Protein AF-A0A1L8E9I0-F1 (afdb_monomer)

Organism: Haematobia irritans (NCBI:txid7368)

InterPro domains:
  IPR028209 LAMTOR1/MEH1 [PF15454] (11-80)
  IPR028209 LAMTOR1/MEH1 [SM01262] (10-89)

Sequence (156 aa):
EDNTTQGYEPSERTHLLSDTVNNSPALRRTNSDNISADCHPSLPSKKDDQNALCRLVQNTAINMIDVGAMDSHNLEHQECDVRIKLYSQRLQQQWSNLQNTSKMPKGILKDVPKPELLLSLRVQADDTLQINSAIEKVHIALKNFKIEHKEAIVVP

pLDDT: mean 73.99, std 19.99, range [33.38, 98.12]

Secondary structure (DSSP, 8-state):
-----------TT--S--------GGG--S---------------HHHHHHHHHHHHHHHHHHS--TTTT-GGGS-HHHHHHHHHHHHHHHHHHHTTS----SS---TTTT-S-HHHHTTPPPPHHHHHHHHHHHHHHHHHHHT-S----S-S---

Mean predicted aligned error: 19.62 Å

Radius of gyration: 31.72 Å; Cα contacts (8 Å, |Δi|>4): 4; chains: 1; bounding box: 63×72×67 Å

Foldseek 3Di:
DDDDDDDDDDDPPNDPDDPDPPPDPVPPDDDDPDPDDDDDPDDDDPVVVVVVVVVVVVVCVVPDDDPPPPDPPPDDPVNVVVVVVVVVVVCVVVVVVDPPPPPDPDPPPPPDPPVVVVVPDDDDPVVVVVVVVVVVVVVVVVVVPDDDDDDDPDDD

Structure (mmCIF, N/CA/C/O backbone):
data_AF-A0A1L8E9I0-F1
#
_entry.id   AF-A0A1L8E9I0-F1
#
loop_
_atom_site.group_PDB
_atom_site.id
_atom_site.type_symbol
_atom_site.label_atom_id
_atom_site.label_alt_id
_atom_site.label_comp_id
_atom_site.label_asym_id
_atom_site.label_entity_id
_atom_site.label_seq_id
_atom_site.pdbx_PDB_ins_code
_atom_site.Cartn_x
_atom_site.Cartn_y
_atom_site.Cartn_z
_atom_site.occupancy
_atom_site.B_iso_or_equiv
_atom_site.auth_seq_id
_atom_site.auth_comp_id
_atom_site.auth_asym_id
_atom_site.auth_atom_id
_atom_site.pdbx_PDB_mod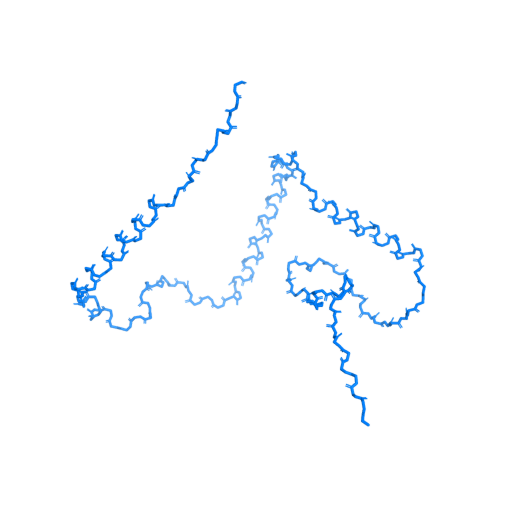el_num
ATOM 1 N N . GLU A 1 1 ? -30.244 46.955 -31.923 1.00 39.28 1 GLU A N 1
ATOM 2 C CA . GLU A 1 1 ? -30.044 45.856 -30.967 1.00 39.28 1 GLU A CA 1
ATOM 3 C C . GLU A 1 1 ? -29.778 44.604 -31.776 1.00 39.28 1 GLU A C 1
ATOM 5 O O . GLU A 1 1 ? -30.646 44.229 -32.546 1.00 39.28 1 GLU A O 1
ATOM 10 N N . ASP A 1 2 ? -28.574 44.047 -31.687 1.00 34.69 2 ASP A N 1
ATOM 11 C CA . ASP A 1 2 ? -28.295 42.661 -32.076 1.00 34.69 2 ASP A CA 1
ATOM 12 C C . ASP A 1 2 ? -27.037 42.236 -31.312 1.00 34.69 2 ASP A C 1
ATOM 14 O O . ASP A 1 2 ? -25.946 42.759 -31.536 1.00 34.69 2 ASP A O 1
ATOM 18 N N . ASN A 1 3 ? -27.230 41.397 -30.294 1.00 37.34 3 ASN A N 1
ATOM 19 C CA . ASN A 1 3 ? -26.245 41.101 -29.257 1.00 37.34 3 ASN A CA 1
ATOM 20 C C . ASN A 1 3 ? -25.751 39.658 -29.442 1.00 37.34 3 ASN A C 1
ATOM 22 O O . ASN A 1 3 ? -26.318 38.708 -28.901 1.00 37.34 3 ASN A O 1
ATOM 26 N N . THR A 1 4 ? -24.714 39.476 -30.259 1.00 42.06 4 THR A N 1
ATOM 27 C CA . THR A 1 4 ? -24.074 38.175 -30.498 1.00 42.06 4 THR A CA 1
ATOM 28 C C . THR A 1 4 ? -23.346 37.699 -29.246 1.00 42.06 4 THR A C 1
ATOM 30 O O . THR A 1 4 ? -22.277 38.198 -28.903 1.00 42.06 4 THR A O 1
ATOM 33 N N . THR A 1 5 ? -23.915 36.697 -28.578 1.00 46.28 5 THR A N 1
ATOM 34 C CA . THR A 1 5 ? -23.247 35.960 -27.501 1.00 46.28 5 THR A CA 1
ATOM 35 C C . THR A 1 5 ? -22.433 34.843 -28.151 1.00 46.28 5 THR A C 1
ATOM 37 O O . THR A 1 5 ? -22.976 33.811 -28.538 1.00 46.28 5 THR A O 1
ATOM 40 N N . GLN A 1 6 ? -21.138 35.080 -28.360 1.00 48.53 6 GLN A N 1
ATOM 41 C CA . GLN A 1 6 ? -20.219 34.077 -28.894 1.00 48.53 6 GLN A CA 1
ATOM 42 C C . GLN A 1 6 ? -19.935 33.049 -27.791 1.00 48.53 6 GLN A C 1
ATOM 44 O O . GLN A 1 6 ? -19.226 33.331 -26.827 1.00 48.53 6 GLN A O 1
ATOM 49 N N . GLY A 1 7 ? -20.559 31.876 -27.910 1.00 43.03 7 GLY A N 1
ATOM 50 C CA . GLY A 1 7 ? -20.294 30.725 -27.056 1.00 43.03 7 GLY A CA 1
ATOM 51 C C . GLY A 1 7 ? -18.835 30.296 -27.189 1.00 43.03 7 GLY A C 1
ATOM 52 O O . GLY A 1 7 ? -18.347 30.046 -28.288 1.00 43.03 7 GLY A O 1
ATOM 53 N N . TYR A 1 8 ? -18.139 30.254 -26.059 1.00 54.69 8 TYR A N 1
ATOM 54 C CA . TYR A 1 8 ? -16.771 29.768 -25.954 1.00 54.69 8 TYR A CA 1
ATOM 55 C C . TYR A 1 8 ? -16.787 28.235 -26.035 1.00 54.69 8 TYR A C 1
ATOM 57 O O . TYR A 1 8 ? -17.068 27.558 -25.049 1.00 54.69 8 TYR A O 1
ATOM 65 N N . GLU A 1 9 ? -16.544 27.693 -27.226 1.00 55.09 9 GLU A N 1
ATOM 66 C CA . GLU A 1 9 ? -16.33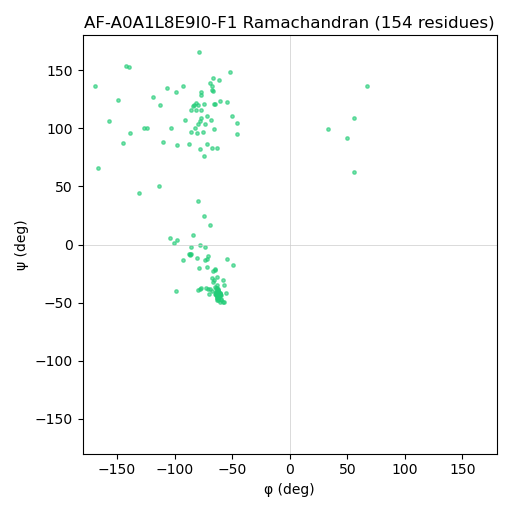2 26.258 -27.447 1.00 55.09 9 GLU A CA 1
ATOM 67 C C . GLU A 1 9 ? -14.865 25.920 -27.108 1.00 55.09 9 GLU A C 1
ATOM 69 O O . GLU A 1 9 ? -13.950 26.536 -27.670 1.00 55.09 9 GLU A O 1
ATOM 74 N N . PRO A 1 10 ? -14.597 25.000 -26.164 1.00 59.75 10 PRO A N 1
ATOM 75 C CA . PRO A 1 10 ? -13.236 24.617 -25.818 1.00 59.75 10 PRO A CA 1
ATOM 76 C C . PRO A 1 10 ? -12.625 23.782 -26.953 1.00 59.75 10 PRO A C 1
ATOM 78 O O . PRO A 1 10 ? -13.010 22.644 -27.193 1.00 59.75 10 PRO A O 1
ATOM 81 N N . SER A 1 11 ? -11.652 24.365 -27.652 1.00 63.16 11 SER A N 1
ATOM 82 C CA . SER A 1 11 ? -10.912 23.713 -28.734 1.00 63.16 11 SER A CA 1
ATOM 83 C C . SER A 1 11 ? -9.832 22.769 -28.189 1.00 63.16 11 SER A C 1
ATOM 85 O O . SER A 1 11 ? -9.404 22.863 -27.042 1.00 63.16 11 SER A O 1
ATOM 87 N N . GLU A 1 12 ? -9.299 21.915 -29.059 1.00 57.78 12 GLU A N 1
ATOM 88 C CA . GLU A 1 12 ? -8.176 20.984 -28.844 1.00 57.78 12 GLU A CA 1
ATOM 89 C C . GLU A 1 12 ? -6.893 21.661 -28.314 1.00 57.78 12 GLU A C 1
ATOM 91 O O . GLU A 1 12 ? -5.947 21.000 -27.891 1.00 57.78 12 GLU A O 1
ATOM 96 N N . ARG A 1 13 ? -6.847 22.998 -28.354 1.00 61.09 13 ARG A N 1
ATOM 97 C CA . ARG A 1 13 ? -5.739 23.837 -27.876 1.00 61.09 13 ARG A CA 1
ATOM 98 C C . ARG A 1 13 ? -5.995 24.449 -26.494 1.00 61.09 13 ARG A C 1
ATOM 100 O O . ARG A 1 13 ? -5.160 25.210 -26.007 1.00 61.09 13 ARG A O 1
ATOM 107 N N . THR A 1 14 ? -7.134 24.159 -25.867 1.00 66.69 14 THR A N 1
ATOM 108 C CA . THR A 1 14 ? -7.467 24.666 -24.535 1.00 66.69 14 THR A CA 1
ATOM 109 C C . THR A 1 14 ? -6.706 23.857 -23.484 1.00 66.69 14 THR A C 1
ATOM 111 O O . THR A 1 14 ? -7.013 22.699 -23.212 1.00 66.69 14 THR A O 1
ATOM 114 N N . HIS A 1 15 ? -5.671 24.466 -22.902 1.00 59.00 15 HIS A N 1
ATOM 115 C CA . HIS A 1 15 ? -4.844 23.850 -21.865 1.00 59.00 15 HIS A CA 1
ATOM 116 C C . HIS A 1 15 ? -5.665 23.594 -20.589 1.00 59.00 15 HIS A C 1
ATOM 118 O O . HIS A 1 15 ? -6.196 24.522 -19.986 1.00 59.00 15 HIS A O 1
ATOM 124 N N . LEU A 1 16 ? -5.751 22.328 -20.169 1.00 64.56 16 LEU A N 1
ATOM 125 C CA . LEU A 1 16 ? -6.573 21.878 -19.032 1.00 64.56 16 LEU A CA 1
ATOM 126 C C . LEU A 1 16 ? -5.893 21.999 -17.662 1.00 64.56 16 LEU A C 1
ATOM 128 O O . LEU A 1 16 ? -6.494 21.665 -16.644 1.00 64.56 16 LEU A O 1
ATOM 132 N N . LEU A 1 17 ? -4.641 22.443 -17.618 1.00 53.78 17 LEU A N 1
ATOM 133 C CA . LEU A 1 17 ? -3.870 22.538 -16.388 1.00 53.78 17 LEU A CA 1
ATOM 134 C C . LEU A 1 17 ? -3.345 23.965 -16.271 1.00 53.78 17 LEU A C 1
ATOM 136 O O . LEU A 1 17 ? -2.364 24.322 -16.916 1.00 53.78 17 LEU A O 1
ATOM 140 N N . SER A 1 18 ? -4.019 24.782 -15.460 1.00 53.78 18 SER A N 1
ATOM 141 C CA . SER A 1 18 ? -3.445 26.024 -14.945 1.00 53.78 18 SER A CA 1
ATOM 142 C C . SER A 1 18 ? -2.129 25.660 -14.268 1.00 53.78 18 SER A C 1
ATOM 144 O O . SER A 1 18 ? -2.146 24.795 -13.387 1.00 53.78 18 SER A O 1
ATOM 146 N N . ASP A 1 19 ? -1.018 26.264 -14.702 1.00 52.00 19 ASP A N 1
ATOM 147 C CA . ASP A 1 19 ? 0.335 25.993 -14.207 1.00 52.00 19 ASP A CA 1
ATOM 148 C C . ASP A 1 19 ? 0.355 25.937 -12.678 1.00 52.00 19 ASP A C 1
ATOM 150 O O . ASP A 1 19 ? 0.430 26.944 -11.970 1.00 52.00 19 ASP A O 1
ATOM 154 N N . THR A 1 20 ? 0.250 24.721 -12.150 1.00 49.62 20 THR A N 1
ATOM 155 C CA . THR A 1 20 ? 0.312 24.497 -10.719 1.00 49.62 20 THR A CA 1
ATOM 156 C C . THR A 1 20 ? 1.786 24.467 -10.405 1.00 49.62 20 THR A C 1
ATOM 158 O O . THR A 1 20 ? 2.467 23.476 -10.666 1.00 49.62 20 THR A O 1
ATOM 161 N N . VAL A 1 21 ? 2.284 25.595 -9.900 1.00 53.41 21 VAL A N 1
ATOM 162 C CA . VAL A 1 21 ? 3.621 25.725 -9.328 1.00 53.41 21 VAL A CA 1
ATOM 163 C C . VAL A 1 21 ? 3.845 24.526 -8.405 1.00 53.41 21 VAL A C 1
ATOM 165 O O . VAL A 1 21 ? 3.243 24.408 -7.337 1.00 53.41 21 VAL A O 1
ATOM 168 N N . ASN A 1 22 ? 4.651 23.580 -8.884 1.00 45.19 22 ASN A N 1
ATOM 169 C CA . ASN A 1 22 ? 4.890 22.299 -8.244 1.00 45.19 22 ASN A CA 1
ATOM 170 C C . ASN A 1 22 ? 5.749 22.528 -6.992 1.00 45.19 22 ASN A C 1
ATOM 172 O O . ASN A 1 22 ? 6.975 22.459 -7.038 1.00 45.19 22 ASN A O 1
ATOM 176 N N . ASN A 1 23 ? 5.106 22.830 -5.865 1.00 46.03 23 ASN A N 1
ATOM 177 C CA . ASN A 1 23 ? 5.749 23.057 -4.567 1.00 46.03 23 ASN A CA 1
ATOM 178 C C . ASN A 1 23 ? 6.113 21.743 -3.851 1.00 46.03 23 ASN A C 1
ATOM 180 O O . ASN A 1 23 ? 6.005 21.643 -2.629 1.00 46.03 23 ASN A O 1
ATOM 184 N N . SER A 1 24 ? 6.547 20.717 -4.587 1.00 37.22 24 SER A N 1
ATOM 185 C CA . SER A 1 24 ? 7.014 19.475 -3.972 1.00 37.22 24 SER A CA 1
ATOM 186 C C . SER A 1 24 ? 8.483 19.613 -3.540 1.00 37.22 24 SER A C 1
ATOM 188 O O . SER A 1 24 ? 9.357 19.837 -4.385 1.00 37.22 24 SER A O 1
ATOM 190 N N . PRO A 1 25 ? 8.812 19.457 -2.242 1.00 47.59 25 PRO A N 1
ATOM 191 C CA . PRO A 1 25 ? 10.173 19.642 -1.737 1.00 47.59 25 PRO A CA 1
ATOM 192 C C . PRO A 1 25 ? 11.136 18.527 -2.183 1.00 47.59 25 PRO A C 1
ATOM 194 O O . PRO A 1 25 ? 12.346 18.669 -2.028 1.00 47.59 25 PRO A O 1
ATOM 197 N N . ALA A 1 26 ? 10.630 17.443 -2.784 1.00 45.72 26 ALA A N 1
ATOM 198 C CA . ALA A 1 26 ? 11.429 16.301 -3.232 1.00 45.72 26 ALA A CA 1
ATOM 199 C C . ALA A 1 26 ? 12.273 16.569 -4.500 1.00 45.72 26 ALA A C 1
ATOM 201 O O . ALA A 1 26 ? 13.169 15.786 -4.811 1.00 45.72 26 ALA A O 1
ATOM 202 N N . LEU A 1 27 ? 12.024 17.671 -5.224 1.00 45.59 27 LEU A N 1
ATOM 203 C CA . LEU A 1 27 ? 12.714 18.005 -6.482 1.00 45.59 27 LEU A CA 1
ATOM 204 C C . LEU A 1 27 ? 13.773 19.113 -6.355 1.00 45.59 27 LEU A C 1
ATOM 206 O O . LEU A 1 27 ? 14.363 19.515 -7.356 1.00 45.59 27 LEU A O 1
ATOM 210 N N . ARG A 1 28 ? 14.075 19.599 -5.144 1.00 45.62 28 ARG A N 1
ATOM 211 C CA . ARG A 1 28 ? 15.157 20.575 -4.926 1.00 45.62 28 ARG A CA 1
ATOM 212 C C . ARG A 1 28 ? 16.529 19.892 -5.024 1.00 45.62 28 ARG A C 1
ATOM 214 O O . ARG A 1 28 ? 17.191 19.654 -4.017 1.00 45.62 28 ARG A O 1
ATOM 221 N N . ARG A 1 29 ? 16.980 19.584 -6.244 1.00 44.03 29 ARG A N 1
ATOM 222 C CA . ARG A 1 29 ? 18.386 19.255 -6.519 1.00 44.03 29 ARG A CA 1
ATOM 223 C C . ARG A 1 29 ? 19.149 20.528 -6.896 1.00 44.03 29 ARG A C 1
ATOM 225 O O . ARG A 1 29 ? 18.967 21.072 -7.973 1.00 44.03 29 ARG A O 1
ATOM 232 N N . THR A 1 30 ? 19.976 20.959 -5.943 1.00 38.72 30 THR A N 1
ATOM 233 C CA . THR A 1 30 ? 21.306 21.580 -6.101 1.00 38.72 30 THR A CA 1
ATOM 234 C C . THR A 1 30 ? 21.448 22.839 -6.971 1.00 38.72 30 THR A C 1
ATOM 236 O O . THR A 1 30 ? 21.448 22.758 -8.191 1.00 38.72 30 THR A O 1
ATOM 239 N N . ASN A 1 31 ? 21.695 23.967 -6.289 1.00 46.53 31 ASN A N 1
ATOM 240 C CA . ASN A 1 31 ? 22.434 25.165 -6.714 1.00 46.53 31 ASN A CA 1
ATOM 241 C C . ASN A 1 31 ? 22.370 25.569 -8.196 1.00 46.53 31 ASN A C 1
ATOM 243 O O . ASN A 1 31 ? 23.205 25.172 -9.004 1.00 46.53 31 ASN A O 1
ATOM 247 N N . SER A 1 32 ? 21.503 26.536 -8.483 1.00 43.47 32 SER A N 1
ATOM 248 C CA . SER A 1 32 ? 21.826 27.591 -9.442 1.00 43.47 32 SER A CA 1
ATOM 249 C C . SER A 1 32 ? 21.183 28.890 -8.963 1.00 43.47 32 SER A C 1
ATOM 251 O O . SER A 1 32 ? 20.048 29.213 -9.320 1.00 43.47 32 SER A O 1
ATOM 253 N N . ASP A 1 33 ? 21.910 29.616 -8.119 1.00 42.47 33 ASP A N 1
ATOM 254 C CA . ASP A 1 33 ? 21.679 31.035 -7.868 1.00 42.47 33 ASP A CA 1
ATOM 255 C C . ASP A 1 33 ? 21.915 31.803 -9.176 1.00 42.47 33 ASP A C 1
ATOM 257 O O . ASP A 1 33 ? 23.017 32.278 -9.425 1.00 42.47 33 ASP A O 1
ATOM 261 N N . ASN A 1 34 ? 20.914 31.852 -10.059 1.00 39.72 34 ASN A N 1
ATOM 262 C CA . ASN A 1 34 ? 20.732 32.939 -11.024 1.00 39.72 34 ASN A CA 1
ATOM 263 C C . ASN A 1 34 ? 19.327 32.878 -11.647 1.00 39.72 34 ASN A C 1
ATOM 265 O O . ASN A 1 34 ? 19.154 32.585 -12.830 1.00 39.72 34 ASN A O 1
ATOM 269 N N . ILE A 1 35 ? 18.302 33.104 -10.826 1.00 49.41 35 ILE A N 1
ATOM 270 C CA . ILE A 1 35 ? 16.971 33.468 -11.319 1.00 49.41 35 ILE A CA 1
ATOM 271 C C . ILE A 1 35 ? 16.864 34.990 -11.202 1.00 49.41 35 ILE A C 1
ATOM 273 O O . ILE A 1 35 ? 16.353 35.508 -10.216 1.00 49.41 35 ILE A O 1
ATOM 277 N N . SER A 1 36 ? 17.355 35.679 -12.225 1.00 38.41 36 SER A N 1
ATOM 278 C CA . SER A 1 36 ? 16.811 36.960 -12.678 1.00 38.41 36 SER A CA 1
ATOM 279 C C . SER A 1 36 ? 16.478 36.728 -14.152 1.00 38.41 36 SER A C 1
ATOM 281 O O . SER A 1 36 ? 17.366 36.462 -14.955 1.00 38.41 36 SER A O 1
ATOM 283 N N . ALA A 1 37 ? 15.214 36.483 -14.499 1.00 46.59 37 ALA A N 1
ATOM 284 C CA . ALA A 1 37 ? 14.251 37.548 -14.765 1.00 46.59 37 ALA A CA 1
ATOM 285 C C . ALA A 1 37 ? 14.852 38.565 -15.745 1.00 46.59 37 ALA A C 1
ATOM 287 O O . ALA A 1 37 ? 15.579 39.457 -15.334 1.00 46.59 37 ALA A O 1
ATOM 288 N N . ASP A 1 38 ? 14.628 38.363 -17.043 1.00 37.00 38 ASP A N 1
ATOM 289 C CA . ASP A 1 38 ? 13.821 39.312 -17.805 1.00 37.00 38 ASP A CA 1
ATOM 290 C C . ASP A 1 38 ? 13.474 38.764 -19.192 1.00 37.00 38 ASP A C 1
ATOM 292 O O . ASP A 1 38 ? 14.252 38.118 -19.892 1.00 37.00 38 ASP A O 1
ATOM 296 N N . CYS A 1 39 ? 12.211 38.982 -19.516 1.00 38.88 39 CYS A N 1
ATOM 297 C CA . CYS A 1 39 ? 11.489 38.541 -20.688 1.00 38.88 39 CYS A CA 1
ATOM 298 C C . CYS A 1 39 ? 12.029 39.204 -21.964 1.00 38.88 39 CYS A C 1
ATOM 300 O O . CYS A 1 39 ? 12.119 40.425 -22.013 1.00 38.88 39 CYS A O 1
ATOM 302 N N . HIS A 1 40 ? 12.283 38.430 -23.023 1.00 33.38 40 HIS A N 1
ATOM 303 C CA . HIS A 1 40 ? 12.162 38.920 -24.400 1.00 33.38 40 HIS A CA 1
ATOM 304 C C . HIS A 1 40 ? 11.752 37.769 -25.340 1.00 33.38 40 HIS A C 1
ATOM 306 O O . HIS A 1 40 ? 12.446 36.752 -25.391 1.00 33.38 40 HIS A O 1
ATOM 312 N N . PRO A 1 41 ? 10.644 37.900 -26.100 1.00 52.62 41 PRO A N 1
ATOM 313 C CA . PRO A 1 41 ? 10.228 36.916 -27.085 1.00 52.62 41 PRO A CA 1
ATOM 314 C C . PRO A 1 41 ? 10.915 37.245 -28.412 1.00 52.62 41 PRO A C 1
ATOM 316 O O . PRO A 1 41 ? 10.378 37.974 -29.244 1.00 52.62 41 PRO A O 1
ATOM 319 N N . SER A 1 42 ? 12.130 36.753 -28.621 1.00 45.25 42 SER A N 1
ATOM 320 C CA . SER A 1 42 ? 12.800 36.909 -29.912 1.00 45.25 42 SER A CA 1
ATOM 321 C C . SER A 1 42 ? 13.516 35.629 -30.323 1.00 45.25 42 SER A C 1
ATOM 323 O O . SER A 1 42 ? 14.670 35.398 -29.986 1.00 45.25 42 SER A O 1
ATOM 325 N N . LEU A 1 43 ? 12.791 34.861 -31.144 1.00 47.12 43 LEU A N 1
ATOM 326 C CA . LEU A 1 43 ? 13.225 33.715 -31.947 1.00 47.12 43 LEU A CA 1
ATOM 327 C C . LEU A 1 43 ? 13.666 32.457 -31.172 1.00 47.12 43 LEU A C 1
ATOM 329 O O . LEU A 1 43 ? 14.470 32.546 -30.244 1.00 47.12 43 LEU A O 1
ATOM 333 N N . PRO A 1 44 ? 13.239 31.253 -31.608 1.00 47.53 44 PRO A N 1
ATOM 334 C CA . PRO A 1 44 ? 13.848 30.020 -31.137 1.00 47.53 44 PRO A CA 1
ATOM 335 C C . PRO A 1 44 ? 15.295 29.996 -31.640 1.00 47.53 44 PRO A C 1
ATOM 337 O O . PRO A 1 44 ? 15.595 29.730 -32.804 1.00 47.53 44 PRO A O 1
ATOM 340 N N . SER A 1 45 ? 16.219 30.371 -30.760 1.00 53.75 45 SER A N 1
ATOM 341 C CA . SER A 1 45 ? 17.640 30.120 -30.955 1.00 53.75 45 SER A CA 1
ATOM 342 C C . SER A 1 45 ? 17.832 28.606 -31.014 1.00 53.75 45 SER A C 1
ATOM 344 O O . SER A 1 45 ? 17.236 27.894 -30.214 1.00 53.75 45 SER A O 1
ATOM 346 N N . LYS A 1 46 ? 18.714 28.093 -31.883 1.00 57.41 46 LYS A N 1
ATOM 347 C CA . LYS A 1 46 ? 19.092 26.658 -31.947 1.00 57.41 46 LYS A CA 1
ATOM 348 C C . LYS A 1 46 ? 19.473 26.052 -30.580 1.00 57.41 46 LYS A C 1
ATOM 350 O O . LYS A 1 46 ? 19.521 24.836 -30.418 1.00 57.41 46 LYS A O 1
ATOM 355 N N . LYS A 1 47 ? 19.773 26.907 -29.598 1.00 60.06 47 LYS A N 1
ATOM 356 C CA . LYS A 1 47 ? 20.008 26.565 -28.194 1.00 60.06 47 LYS A CA 1
ATOM 357 C C . LYS A 1 47 ? 18.760 26.025 -27.475 1.00 60.06 47 LYS A C 1
ATOM 359 O O . LYS A 1 47 ? 18.914 25.215 -26.566 1.00 60.06 47 LYS A O 1
ATOM 364 N N . ASP A 1 48 ? 17.560 26.451 -27.862 1.00 65.12 48 ASP A N 1
ATOM 365 C CA . ASP A 1 48 ? 16.299 26.050 -27.229 1.00 65.12 48 ASP A CA 1
ATOM 366 C C . ASP A 1 48 ? 15.834 24.665 -27.706 1.00 65.12 48 ASP A C 1
ATOM 368 O O . ASP A 1 48 ? 15.477 23.817 -26.891 1.00 65.12 48 ASP A O 1
ATOM 372 N N . ASP A 1 49 ? 16.005 24.357 -28.996 1.00 64.25 49 ASP A N 1
ATOM 373 C CA . ASP A 1 49 ? 15.751 23.011 -29.536 1.00 64.25 49 ASP A CA 1
ATOM 374 C C . ASP A 1 49 ? 16.674 21.961 -28.898 1.00 64.25 49 ASP A C 1
ATOM 376 O O . ASP A 1 49 ? 16.242 20.869 -28.526 1.00 64.25 49 ASP A O 1
ATOM 380 N N . GLN A 1 50 ? 17.951 22.302 -28.692 1.00 69.81 50 GLN A N 1
ATOM 381 C CA . GLN A 1 50 ? 18.897 21.417 -28.010 1.00 69.81 50 GLN A CA 1
ATOM 382 C C . GLN A 1 50 ? 18.535 21.211 -26.526 1.00 69.81 50 GLN A C 1
ATOM 384 O O . GLN A 1 50 ? 18.751 20.125 -25.989 1.00 69.81 50 GLN A O 1
ATOM 389 N N . ASN A 1 51 ? 17.952 22.216 -25.865 1.00 83.50 51 ASN A N 1
ATOM 390 C CA . ASN A 1 51 ? 17.441 22.117 -24.494 1.00 83.50 51 ASN A CA 1
ATOM 391 C C . ASN A 1 51 ? 16.180 21.235 -24.426 1.00 83.50 51 ASN A C 1
ATOM 393 O O . ASN A 1 51 ? 16.082 20.366 -23.559 1.00 83.50 51 ASN A O 1
ATOM 397 N N . ALA A 1 52 ? 15.258 21.384 -25.382 1.00 85.88 52 ALA A N 1
ATOM 398 C CA . ALA A 1 52 ? 14.075 20.537 -25.510 1.00 85.88 52 ALA A CA 1
ATOM 399 C C . ALA A 1 52 ? 14.446 19.062 -25.740 1.00 85.88 52 ALA A C 1
ATOM 401 O O . ALA A 1 52 ? 13.907 18.178 -25.073 1.00 85.88 52 ALA A O 1
ATOM 402 N N . LEU A 1 53 ? 15.427 18.794 -26.608 1.00 89.38 53 LEU A N 1
ATOM 403 C CA . LEU A 1 53 ? 15.951 17.446 -26.840 1.00 89.38 53 LEU A CA 1
ATOM 404 C C . LEU A 1 53 ? 16.633 16.864 -25.594 1.00 89.38 53 LEU A C 1
ATOM 406 O O . LEU A 1 53 ? 16.381 15.711 -25.251 1.00 89.38 53 LEU A O 1
ATOM 410 N N . CYS A 1 54 ? 17.433 17.649 -24.866 1.00 90.38 54 CYS A N 1
ATOM 411 C CA . CYS A 1 54 ? 18.025 17.202 -23.600 1.00 90.38 54 CYS A CA 1
ATOM 412 C C . CYS A 1 54 ? 16.952 16.821 -22.567 1.00 90.38 54 CYS A C 1
ATOM 414 O O . CYS A 1 54 ? 17.061 15.774 -21.928 1.00 90.38 54 CYS A O 1
ATOM 416 N N . ARG A 1 55 ? 15.889 17.625 -22.437 1.00 90.75 55 ARG A N 1
ATOM 417 C CA . ARG A 1 55 ? 14.753 17.323 -21.549 1.00 90.75 55 ARG A CA 1
ATOM 418 C C . ARG A 1 55 ? 13.999 16.074 -21.985 1.00 90.75 55 ARG A C 1
ATOM 420 O O . ARG A 1 55 ? 13.630 15.269 -21.137 1.00 90.75 55 ARG A O 1
ATOM 427 N N . LEU A 1 56 ? 13.787 15.896 -23.288 1.00 92.31 56 LEU A N 1
ATOM 428 C CA . LEU A 1 56 ? 13.139 14.709 -23.838 1.00 92.31 56 LEU A CA 1
ATOM 429 C C . LEU A 1 56 ? 13.937 13.445 -23.508 1.00 92.31 56 LEU A C 1
ATOM 431 O O . LEU A 1 56 ? 13.369 12.484 -22.993 1.00 92.31 56 LEU A O 1
ATOM 435 N N . VAL A 1 57 ? 15.248 13.457 -23.756 1.00 95.69 57 VAL A N 1
ATOM 436 C CA . VAL A 1 57 ? 16.136 12.326 -23.454 1.00 95.69 57 VAL A CA 1
ATOM 437 C C . VAL A 1 57 ? 16.157 12.044 -21.954 1.00 95.69 57 VAL A C 1
ATOM 439 O O . VAL A 1 57 ? 16.005 10.893 -21.556 1.00 95.69 57 VAL A O 1
ATOM 442 N N . GLN A 1 58 ? 16.267 13.076 -21.114 1.00 93.88 58 GLN A N 1
ATOM 443 C CA . GLN A 1 58 ? 16.251 12.921 -19.659 1.00 93.88 58 GLN A CA 1
ATOM 444 C C . GLN A 1 58 ? 14.923 12.338 -19.156 1.00 93.88 58 GLN A C 1
ATOM 446 O O . GLN A 1 58 ? 14.932 11.386 -18.381 1.00 93.88 58 GLN A O 1
ATOM 451 N N . ASN A 1 59 ? 13.786 12.868 -19.611 1.00 93.31 59 ASN A N 1
ATOM 452 C CA . ASN A 1 59 ? 12.466 12.356 -19.240 1.00 93.31 59 ASN A CA 1
ATOM 453 C C . ASN A 1 59 ? 12.273 10.915 -19.716 1.00 93.31 59 ASN A C 1
ATOM 455 O O . ASN A 1 59 ? 11.743 10.091 -18.978 1.00 93.31 59 ASN A O 1
ATOM 459 N N . THR A 1 60 ? 12.738 10.597 -20.924 1.00 95.81 60 THR A N 1
ATOM 460 C CA . THR A 1 60 ? 12.685 9.232 -21.460 1.00 95.81 60 THR A CA 1
ATOM 461 C C . THR A 1 60 ? 13.532 8.291 -20.611 1.00 95.81 60 THR A C 1
ATOM 463 O O . THR A 1 60 ? 13.044 7.241 -20.215 1.00 95.81 60 THR A O 1
ATOM 466 N N . ALA A 1 61 ? 14.758 8.684 -20.259 1.00 93.56 61 ALA A N 1
ATOM 467 C CA . ALA A 1 61 ? 15.648 7.883 -19.424 1.00 93.56 61 ALA A CA 1
ATOM 468 C C . ALA A 1 61 ? 15.085 7.644 -18.013 1.00 93.56 61 ALA A C 1
ATOM 470 O O . ALA A 1 61 ? 15.244 6.555 -17.477 1.00 93.56 61 ALA A O 1
ATOM 471 N N . ILE A 1 62 ? 14.405 8.633 -17.423 1.00 91.88 62 ILE A N 1
ATOM 472 C CA . ILE A 1 62 ? 13.769 8.510 -16.100 1.00 91.88 62 ILE A CA 1
ATOM 473 C C . ILE A 1 62 ? 12.534 7.601 -16.147 1.00 91.88 62 ILE A C 1
ATOM 475 O O . ILE A 1 62 ? 12.296 6.846 -15.208 1.00 91.88 62 ILE A O 1
ATOM 479 N N . ASN A 1 63 ? 11.744 7.683 -17.219 1.00 92.75 63 ASN A N 1
ATOM 480 C CA . ASN A 1 63 ? 10.495 6.928 -17.357 1.00 92.75 63 ASN A CA 1
ATOM 481 C C . ASN A 1 63 ? 10.701 5.513 -17.914 1.00 92.75 63 ASN A C 1
ATOM 483 O O . ASN A 1 63 ? 9.757 4.724 -17.964 1.00 92.75 63 ASN A O 1
ATOM 487 N N . MET A 1 64 ? 11.912 5.192 -18.365 1.00 93.81 64 MET A N 1
ATOM 488 C CA . MET A 1 64 ? 12.248 3.870 -18.863 1.00 93.81 64 MET A CA 1
ATOM 489 C C . MET A 1 64 ? 12.437 2.908 -17.689 1.00 93.81 64 MET A C 1
ATOM 491 O O . MET A 1 64 ? 13.185 3.178 -16.753 1.00 93.81 64 MET A O 1
ATOM 495 N N . ILE A 1 65 ? 11.753 1.768 -17.749 1.00 90.75 65 ILE A N 1
ATOM 496 C CA . ILE A 1 65 ? 11.869 0.721 -16.737 1.00 90.75 65 ILE A CA 1
ATOM 497 C C . ILE A 1 65 ? 13.060 -0.165 -17.103 1.00 90.75 65 ILE A C 1
ATOM 499 O O . ILE A 1 65 ? 13.033 -0.844 -18.130 1.00 90.75 65 ILE A O 1
ATOM 503 N N . ASP A 1 66 ? 14.087 -0.179 -16.254 1.00 89.12 66 ASP A N 1
ATOM 504 C CA . ASP A 1 66 ? 15.173 -1.154 -16.350 1.00 89.12 66 ASP A CA 1
ATOM 505 C C . ASP A 1 66 ? 14.733 -2.488 -15.732 1.00 89.12 66 ASP A C 1
ATOM 507 O O . ASP A 1 66 ? 14.669 -2.650 -14.513 1.00 89.12 66 ASP A O 1
ATOM 511 N N . VAL A 1 67 ? 14.411 -3.453 -16.592 1.00 88.75 67 VAL A N 1
ATOM 512 C CA . VAL A 1 67 ? 13.986 -4.804 -16.193 1.00 88.75 67 VAL A CA 1
ATOM 513 C C . VAL A 1 67 ? 15.163 -5.627 -15.636 1.00 88.75 67 VAL A C 1
ATOM 515 O O . VAL A 1 67 ? 14.946 -6.601 -14.919 1.00 88.75 67 VAL A O 1
ATOM 518 N N . GLY A 1 68 ? 16.411 -5.237 -15.927 1.00 86.75 68 GLY A N 1
ATOM 519 C CA . GLY A 1 68 ? 17.630 -5.922 -15.487 1.00 86.75 68 GLY A CA 1
ATOM 520 C C . GLY A 1 68 ? 18.157 -5.480 -14.118 1.00 86.75 68 GLY A C 1
ATOM 521 O O . GLY A 1 68 ? 19.050 -6.129 -13.577 1.00 86.75 68 GLY A O 1
ATOM 522 N N . ALA A 1 69 ? 17.594 -4.429 -13.518 1.00 80.81 69 ALA A N 1
ATOM 523 C CA . ALA A 1 69 ? 18.056 -3.843 -12.254 1.00 80.81 69 ALA A CA 1
ATOM 524 C C . ALA A 1 69 ? 17.714 -4.665 -10.988 1.00 80.81 69 ALA A C 1
ATOM 526 O O . ALA A 1 69 ? 17.612 -4.111 -9.894 1.00 80.81 69 ALA A O 1
ATOM 527 N N . MET A 1 70 ? 17.520 -5.983 -11.102 1.00 75.06 70 MET A N 1
ATOM 528 C CA . MET A 1 70 ? 17.188 -6.852 -9.962 1.00 75.06 70 MET A CA 1
ATOM 529 C C . MET A 1 70 ? 18.366 -7.083 -9.004 1.00 75.06 70 MET A C 1
ATOM 531 O O . MET A 1 70 ? 18.162 -7.601 -7.905 1.00 75.06 70 MET A O 1
ATOM 535 N N . ASP A 1 71 ? 19.587 -6.722 -9.406 1.00 74.75 71 ASP A N 1
ATOM 536 C CA . ASP A 1 71 ? 20.770 -6.908 -8.578 1.00 74.75 71 ASP A CA 1
ATOM 537 C C . ASP A 1 71 ? 20.956 -5.753 -7.573 1.00 74.75 71 ASP A C 1
ATOM 539 O O . ASP A 1 71 ? 21.127 -4.585 -7.927 1.00 74.75 71 ASP A O 1
ATOM 543 N N . SER A 1 72 ? 20.930 -6.095 -6.284 1.00 61.69 72 SER A N 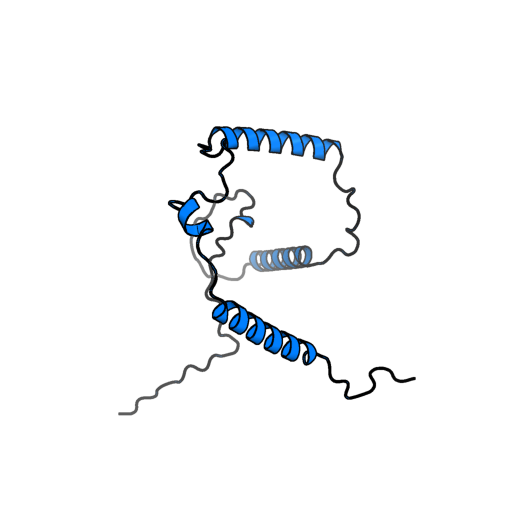1
ATOM 544 C CA . SER A 1 72 ? 21.132 -5.170 -5.163 1.00 61.69 72 SER A CA 1
ATOM 545 C C . SER A 1 72 ? 22.603 -4.800 -4.907 1.00 61.69 72 SER A C 1
ATOM 547 O O . SER A 1 72 ? 22.890 -4.025 -3.994 1.00 61.69 72 SER A O 1
ATOM 549 N N . HIS A 1 73 ? 23.546 -5.331 -5.693 1.00 60.06 73 HIS A N 1
ATOM 550 C CA . HIS A 1 73 ? 24.987 -5.223 -5.434 1.00 60.06 73 HIS A CA 1
ATOM 551 C C . HIS A 1 73 ? 25.671 -3.935 -5.921 1.00 60.06 73 HIS A C 1
ATOM 553 O O . HIS A 1 73 ? 26.885 -3.806 -5.795 1.00 60.06 73 HIS A O 1
ATOM 559 N N . ASN A 1 74 ? 24.926 -2.935 -6.395 1.00 66.81 74 ASN A N 1
ATOM 560 C CA . ASN A 1 74 ? 25.520 -1.678 -6.875 1.00 66.81 74 ASN A CA 1
ATOM 561 C C . ASN A 1 74 ? 26.037 -0.745 -5.761 1.00 66.81 74 ASN A C 1
ATOM 563 O O . ASN A 1 74 ? 26.553 0.330 -6.066 1.00 66.81 74 ASN A O 1
ATOM 567 N N . LEU A 1 75 ? 25.882 -1.114 -4.484 1.00 77.81 75 LEU A N 1
ATOM 568 C CA . LEU A 1 75 ? 26.422 -0.360 -3.354 1.00 77.81 75 LEU A CA 1
ATOM 569 C C . LEU A 1 75 ? 27.528 -1.154 -2.659 1.00 77.81 75 LEU A C 1
ATOM 571 O O . LEU A 1 75 ? 27.284 -2.227 -2.107 1.00 77.81 75 LEU A O 1
ATOM 575 N N . GLU A 1 76 ? 28.732 -0.591 -2.625 1.00 87.81 76 GLU A N 1
ATOM 576 C CA . GLU A 1 76 ? 29.845 -1.179 -1.885 1.00 87.81 76 GLU A CA 1
ATOM 577 C C . GLU A 1 76 ? 29.573 -1.152 -0.373 1.00 87.81 76 GLU A C 1
ATOM 579 O O . GLU A 1 76 ? 29.024 -0.189 0.172 1.00 87.81 76 GLU A O 1
ATOM 584 N N . HIS A 1 77 ? 30.007 -2.196 0.340 1.00 85.56 77 HIS A N 1
ATOM 585 C CA . HIS A 1 77 ? 29.815 -2.303 1.792 1.00 85.56 77 HIS A CA 1
ATOM 586 C C . HIS A 1 77 ? 30.387 -1.090 2.546 1.00 85.56 77 HIS A C 1
ATOM 588 O O . HIS A 1 77 ? 29.733 -0.529 3.424 1.00 85.56 77 HIS A O 1
ATOM 594 N N . GLN A 1 78 ? 31.567 -0.623 2.130 1.00 90.31 78 GLN A N 1
ATOM 595 C CA . GLN A 1 78 ? 32.214 0.552 2.708 1.00 90.31 78 GLN A CA 1
ATOM 596 C C . GLN A 1 78 ? 31.379 1.827 2.525 1.00 90.31 78 GLN A C 1
ATOM 598 O O . GLN A 1 78 ? 31.302 2.651 3.438 1.00 90.31 78 GLN A O 1
ATOM 603 N N . GLU A 1 79 ? 30.728 1.999 1.372 1.00 91.25 79 GLU A N 1
ATOM 604 C CA . GLU A 1 79 ? 29.861 3.151 1.139 1.00 91.25 79 GLU A CA 1
ATOM 605 C C . GLU A 1 79 ? 28.614 3.094 2.033 1.00 91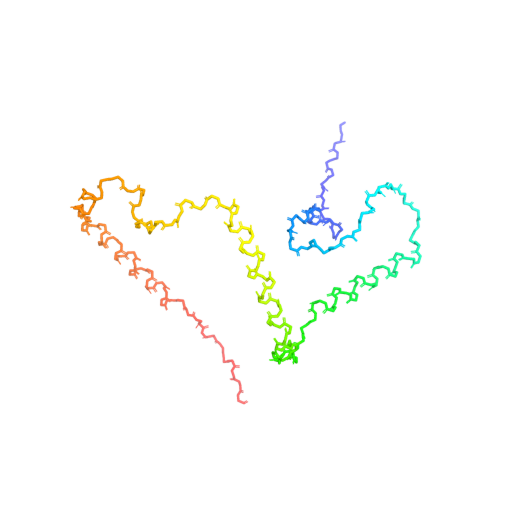.25 79 GLU A C 1
ATOM 607 O O . GLU A 1 79 ? 28.210 4.113 2.602 1.00 91.25 79 GLU A O 1
ATOM 612 N N . CYS A 1 80 ? 28.040 1.902 2.216 1.00 91.12 80 CYS A N 1
ATOM 613 C CA . 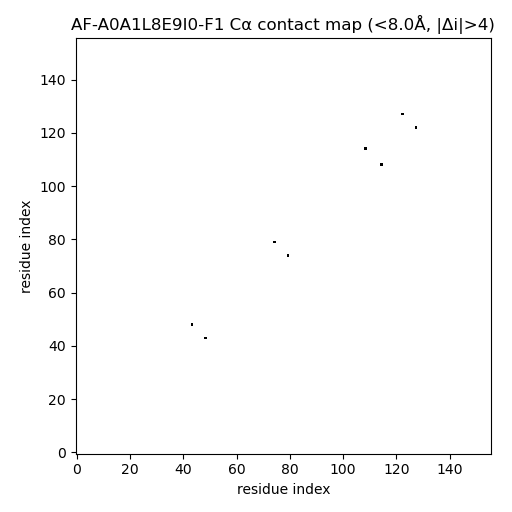CYS A 1 80 ? 26.928 1.690 3.138 1.00 91.12 80 CYS A CA 1
ATOM 614 C C . CYS A 1 80 ? 27.299 2.114 4.568 1.00 91.12 80 CYS A C 1
ATOM 616 O O . CYS A 1 80 ? 26.603 2.935 5.169 1.00 91.12 80 CYS A O 1
ATOM 618 N N . ASP A 1 81 ? 28.442 1.653 5.078 1.00 94.12 81 ASP A N 1
ATOM 619 C CA . ASP A 1 81 ? 28.918 1.986 6.425 1.00 94.12 81 ASP A CA 1
ATOM 620 C C . ASP A 1 81 ? 29.148 3.489 6.621 1.00 94.12 81 ASP A C 1
ATOM 622 O O . ASP A 1 81 ? 28.791 4.062 7.658 1.00 94.12 81 ASP A O 1
ATOM 626 N N . VAL A 1 82 ? 29.728 4.156 5.620 1.00 95.56 82 VAL A N 1
ATOM 627 C CA . VAL A 1 82 ? 29.929 5.611 5.645 1.00 95.56 82 VAL A CA 1
ATOM 628 C C . VAL A 1 82 ? 28.583 6.340 5.678 1.00 95.56 82 VAL A C 1
ATOM 630 O O . VAL A 1 82 ? 28.406 7.256 6.489 1.00 95.56 82 VAL A O 1
ATOM 633 N N . ARG A 1 83 ? 27.608 5.919 4.859 1.00 94.81 83 ARG A N 1
ATOM 634 C CA . ARG A 1 83 ? 26.257 6.506 4.844 1.00 94.81 83 ARG A CA 1
ATOM 635 C C . ARG A 1 83 ? 25.529 6.290 6.172 1.00 94.81 83 ARG A C 1
ATOM 637 O O . ARG A 1 83 ? 24.929 7.237 6.680 1.00 94.81 83 ARG A O 1
ATOM 644 N N . ILE A 1 84 ? 25.639 5.105 6.780 1.00 95.00 84 ILE A N 1
ATOM 645 C CA . ILE A 1 84 ? 25.056 4.807 8.100 1.00 95.00 84 ILE A CA 1
ATOM 646 C C . ILE A 1 84 ? 25.598 5.778 9.151 1.00 95.00 84 ILE A C 1
ATOM 648 O O . ILE A 1 84 ? 24.818 6.410 9.871 1.00 95.00 84 ILE A O 1
ATOM 652 N N . LYS A 1 85 ? 26.923 5.954 9.217 1.00 96.62 85 LYS A N 1
ATOM 653 C CA . LYS A 1 85 ? 27.561 6.876 10.172 1.00 96.62 85 LYS A CA 1
ATOM 654 C C . LYS A 1 85 ? 27.115 8.319 9.947 1.00 96.62 85 LYS A C 1
ATOM 656 O O . LYS A 1 85 ? 26.740 8.997 10.904 1.00 96.62 85 LYS A O 1
ATOM 661 N N . LEU A 1 86 ? 27.094 8.767 8.691 1.00 96.31 86 LEU A N 1
ATOM 662 C CA . LEU A 1 86 ? 26.667 10.116 8.320 1.00 96.31 86 LEU A CA 1
ATOM 663 C C . LEU A 1 86 ? 25.217 10.395 8.737 1.00 96.31 86 LEU A C 1
ATOM 665 O O . LEU A 1 86 ? 24.929 11.439 9.325 1.00 96.31 86 LEU A O 1
ATOM 669 N N . TYR A 1 87 ? 24.296 9.476 8.445 1.00 95.75 87 TYR A N 1
ATOM 670 C CA . TYR A 1 87 ? 22.884 9.649 8.788 1.00 95.75 87 TYR A CA 1
ATOM 671 C C . TYR A 1 87 ? 22.648 9.577 10.292 1.00 95.75 87 TYR A C 1
ATOM 673 O O . TYR A 1 87 ? 21.894 10.391 10.819 1.00 95.75 87 TYR A O 1
ATOM 681 N N . SER A 1 88 ? 23.355 8.690 10.994 1.00 94.38 88 SER A N 1
ATOM 682 C CA . SER A 1 88 ? 23.290 8.587 12.456 1.00 94.38 88 SER A CA 1
ATOM 683 C C . SER A 1 88 ? 23.745 9.885 13.126 1.00 94.38 88 SER A C 1
ATOM 685 O O . SER A 1 88 ? 23.064 10.404 14.009 1.00 94.38 88 SER A O 1
ATOM 687 N N . GLN A 1 89 ? 24.851 10.465 12.651 1.00 94.56 89 GLN A N 1
ATOM 688 C CA . GLN A 1 89 ? 25.368 11.734 13.156 1.00 94.56 89 GLN A CA 1
ATOM 689 C C . GLN A 1 89 ? 24.389 12.890 12.907 1.00 94.56 89 GLN A C 1
ATOM 691 O O . GLN A 1 89 ? 24.091 13.653 13.827 1.00 94.56 89 GLN A O 1
ATOM 696 N N . ARG A 1 90 ? 23.859 13.014 11.681 1.00 93.44 90 ARG A N 1
ATOM 697 C CA . ARG A 1 90 ? 22.868 14.052 11.340 1.00 93.44 90 ARG A CA 1
ATOM 698 C C . ARG A 1 90 ? 21.601 13.911 12.179 1.00 93.44 90 ARG A C 1
ATOM 700 O O . ARG A 1 90 ? 21.094 14.907 12.689 1.00 93.44 90 ARG A O 1
ATOM 707 N N . LEU A 1 91 ? 21.122 12.682 12.365 1.00 90.25 91 LEU A N 1
ATOM 708 C CA . LEU A 1 91 ? 19.945 12.403 13.178 1.00 90.25 91 LEU A CA 1
ATOM 709 C C . LEU A 1 91 ? 20.169 12.805 14.638 1.00 90.25 91 LEU A C 1
ATOM 711 O O . LEU A 1 91 ? 19.317 13.472 15.215 1.00 90.25 91 LEU A O 1
ATOM 715 N N . GLN A 1 92 ? 21.324 12.472 15.220 1.00 88.50 92 GLN A N 1
ATOM 716 C CA . GLN A 1 92 ? 21.655 12.848 16.596 1.00 88.50 92 GLN A CA 1
ATOM 717 C C . GLN A 1 92 ? 21.723 14.373 16.781 1.00 88.50 92 GLN A C 1
ATOM 719 O O . GLN A 1 92 ? 21.191 14.886 17.766 1.00 88.50 92 GLN A O 1
ATOM 724 N N . GLN A 1 93 ? 22.316 15.096 15.822 1.00 87.12 93 GLN A N 1
ATOM 725 C CA . GLN A 1 93 ? 22.376 16.564 15.831 1.00 87.12 93 GLN A CA 1
ATOM 726 C C . GLN A 1 93 ? 20.986 17.210 15.767 1.00 87.12 93 GLN A C 1
ATOM 728 O O . GLN A 1 93 ? 20.746 18.231 16.405 1.00 87.12 93 GLN A O 1
ATOM 733 N N . GLN A 1 94 ? 20.057 16.641 14.996 1.00 83.62 94 GLN A N 1
ATOM 734 C CA . GLN A 1 94 ? 18.688 17.160 14.933 1.00 83.62 94 GLN A CA 1
ATOM 735 C C . GLN A 1 94 ? 17.868 16.765 16.165 1.00 83.62 94 GLN A C 1
ATOM 737 O O . GLN A 1 94 ? 17.098 17.576 16.680 1.00 83.62 94 GLN A O 1
ATOM 742 N N . T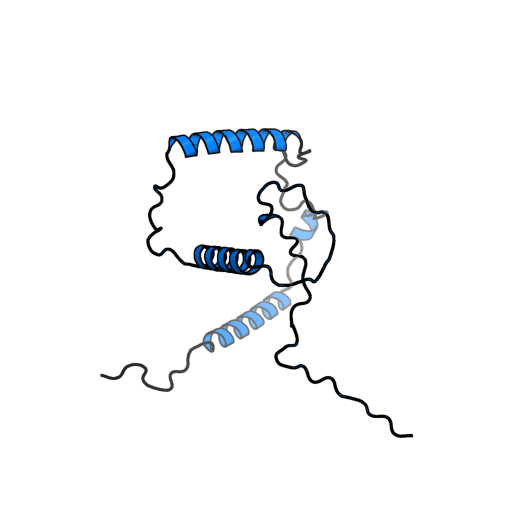RP A 1 95 ? 18.066 15.551 16.683 1.00 78.00 95 TRP A N 1
ATOM 743 C CA . TRP A 1 95 ? 17.347 15.037 17.847 1.00 78.00 95 TRP A CA 1
ATOM 744 C C . TRP A 1 95 ? 17.628 15.838 19.121 1.00 78.00 95 TRP A C 1
ATOM 746 O O . TRP A 1 95 ? 16.720 16.033 19.925 1.00 78.00 95 TRP A O 1
ATOM 756 N N . SER A 1 96 ? 18.851 16.351 19.301 1.00 70.38 96 SER A N 1
ATOM 757 C CA . SER A 1 96 ? 19.191 17.208 20.447 1.00 70.38 96 SER A CA 1
ATOM 758 C C . SER A 1 96 ? 18.473 18.561 20.438 1.00 70.38 96 SER A C 1
ATOM 760 O O . SER A 1 96 ? 18.319 19.164 21.496 1.00 70.38 96 SER A O 1
ATOM 762 N N . ASN A 1 97 ? 18.019 19.027 19.269 1.00 72.25 97 ASN A N 1
ATOM 763 C CA . ASN A 1 97 ? 17.324 20.308 19.113 1.00 72.25 97 ASN A CA 1
ATOM 764 C C . ASN A 1 97 ? 15.795 20.180 19.216 1.00 72.25 97 ASN A C 1
ATOM 766 O O . ASN A 1 97 ? 15.105 21.186 19.373 1.00 72.25 97 ASN A O 1
ATOM 770 N N . LEU A 1 98 ? 15.246 18.962 19.152 1.00 71.56 98 LEU A N 1
ATOM 771 C CA . LEU A 1 98 ? 13.825 18.735 19.399 1.00 71.56 98 LEU A CA 1
ATOM 772 C C . LEU A 1 98 ? 13.560 18.711 20.908 1.00 71.56 98 LEU A C 1
ATOM 774 O O . LEU A 1 98 ? 14.043 17.830 21.623 1.00 71.56 98 LEU A O 1
ATOM 778 N N . GLN A 1 99 ? 12.708 19.620 21.392 1.00 65.94 99 GLN A N 1
ATOM 779 C CA . GLN A 1 99 ? 12.090 19.482 22.712 1.00 65.94 99 GLN A CA 1
ATOM 780 C C . GLN A 1 99 ? 11.123 18.297 22.701 1.00 65.94 99 GLN A C 1
ATOM 782 O O . GLN A 1 99 ? 9.920 18.421 22.480 1.00 65.94 99 GLN A O 1
ATOM 787 N N . ASN A 1 100 ? 11.674 17.105 22.894 1.00 58.09 100 ASN A N 1
ATOM 788 C CA . ASN A 1 100 ? 10.910 15.880 22.837 1.00 58.09 100 ASN A CA 1
ATOM 789 C C . ASN A 1 100 ? 10.171 15.682 24.170 1.00 58.09 100 ASN A C 1
ATOM 791 O O . ASN A 1 100 ? 10.716 15.133 25.128 1.00 58.09 100 ASN A O 1
ATOM 795 N N . THR A 1 101 ? 8.905 16.103 24.237 1.00 57.72 101 THR A N 1
ATOM 796 C CA . THR A 1 101 ? 7.993 15.897 25.388 1.00 57.72 101 THR A CA 1
ATOM 797 C C . THR A 1 101 ? 7.569 14.429 25.571 1.00 57.72 101 THR A C 1
ATOM 799 O O . THR A 1 101 ? 6.572 14.120 26.225 1.00 57.72 101 THR A O 1
ATOM 802 N N . SER A 1 102 ? 8.289 13.486 24.961 1.00 59.38 102 SER A N 1
ATOM 803 C CA . SER A 1 102 ? 7.850 12.105 24.784 1.00 59.38 102 SER A CA 1
ATOM 804 C C . SER A 1 102 ? 8.902 11.079 25.205 1.00 59.38 102 SER A C 1
ATOM 806 O O . SER A 1 102 ? 9.117 10.092 24.513 1.00 59.38 102 SER A O 1
ATOM 808 N N . LYS A 1 103 ? 9.558 11.290 26.353 1.00 61.47 103 LYS A N 1
ATOM 809 C CA . LYS A 1 103 ? 10.348 10.233 27.022 1.00 61.47 103 LYS A CA 1
ATOM 810 C C . LYS A 1 103 ? 9.517 9.345 27.952 1.00 61.47 103 LYS A C 1
ATOM 812 O O . LYS A 1 103 ? 10.021 8.344 28.442 1.00 61.47 103 LYS A O 1
ATOM 817 N N . MET A 1 104 ? 8.259 9.702 28.202 1.00 61.75 104 MET A N 1
ATOM 818 C CA . MET A 1 104 ? 7.363 8.895 29.024 1.00 61.75 104 MET A CA 1
ATOM 819 C C . MET A 1 104 ? 6.458 8.065 28.112 1.00 61.75 104 MET A C 1
ATOM 821 O O . MET A 1 104 ? 5.869 8.661 27.201 1.00 61.75 104 MET A O 1
ATOM 825 N N . PRO A 1 105 ? 6.313 6.742 28.341 1.00 63.50 105 PRO A N 1
ATOM 826 C CA . PRO A 1 105 ? 5.295 5.940 27.680 1.00 63.50 105 PRO A CA 1
ATOM 827 C C . PRO A 1 105 ? 3.963 6.656 27.851 1.00 63.50 105 PRO A C 1
ATOM 829 O O . PRO A 1 105 ? 3.457 6.852 28.958 1.00 63.50 105 PRO A O 1
ATOM 832 N N . LYS A 1 106 ? 3.448 7.179 26.745 1.00 64.12 106 LYS A N 1
ATOM 833 C CA . LYS A 1 106 ? 2.183 7.885 26.747 1.00 64.12 106 LYS A CA 1
ATOM 834 C C . LYS A 1 106 ? 1.121 6.785 26.816 1.00 64.12 106 LYS A C 1
ATOM 836 O O . LYS A 1 106 ? 0.987 6.033 25.861 1.00 64.12 106 LYS A O 1
ATOM 841 N N . GLY A 1 107 ? 0.442 6.638 27.957 1.00 66.81 107 GLY A N 1
ATOM 842 C CA . GLY A 1 107 ? -0.690 5.712 28.070 1.00 66.81 107 GLY A CA 1
ATOM 843 C C . GLY A 1 107 ? -1.707 5.969 26.952 1.00 66.81 107 GLY A C 1
ATOM 844 O O . GLY A 1 107 ? -1.832 7.100 26.491 1.00 66.81 107 GLY A O 1
ATOM 845 N N . ILE A 1 108 ? -2.404 4.929 26.496 1.00 72.75 108 ILE A N 1
ATOM 846 C CA . ILE A 1 108 ? -3.229 4.971 25.271 1.00 72.75 108 ILE A CA 1
ATOM 847 C C . ILE A 1 108 ? -4.419 5.948 25.395 1.00 72.75 108 ILE A C 1
ATOM 849 O O . ILE A 1 108 ? -4.911 6.449 24.392 1.00 72.75 108 ILE A O 1
ATOM 853 N N . LEU A 1 109 ? -4.849 6.278 26.618 1.00 68.75 109 LEU A N 1
ATOM 854 C CA . LEU A 1 109 ? -6.060 7.060 26.898 1.00 68.75 109 LEU A CA 1
ATOM 855 C C . LEU A 1 109 ? -5.754 8.437 27.515 1.00 68.75 109 LEU A C 1
ATOM 857 O O . LEU A 1 109 ? -6.296 8.787 28.559 1.00 68.75 109 LEU A O 1
ATOM 861 N N . LYS A 1 110 ? -4.855 9.223 26.910 1.00 70.06 110 LYS A N 1
ATOM 862 C CA . LYS A 1 110 ? -4.522 10.574 27.415 1.00 70.06 110 LYS A CA 1
ATOM 863 C C . LYS A 1 110 ? -5.651 11.585 27.295 1.00 70.06 110 LYS A C 1
ATOM 865 O O . LYS A 1 110 ? -5.730 12.494 28.116 1.00 70.06 110 LYS A O 1
ATOM 870 N N . ASP A 1 111 ? -6.507 11.394 26.302 1.00 72.94 111 ASP A N 1
ATOM 871 C CA . ASP A 1 111 ? -7.555 12.350 25.947 1.00 72.94 111 ASP A CA 1
ATOM 872 C C . ASP A 1 111 ? -8.913 11.973 26.556 1.00 72.94 111 ASP A C 1
ATOM 874 O O . ASP A 1 111 ? -9.918 12.627 26.292 1.00 72.94 111 ASP A O 1
ATOM 878 N N . VAL A 1 112 ? -8.955 10.913 27.371 1.00 74.94 112 VAL A N 1
ATOM 879 C CA . VAL A 1 112 ? -10.190 10.384 27.954 1.00 74.94 112 VAL A CA 1
ATOM 880 C C . VAL A 1 112 ? -10.284 10.803 29.424 1.00 74.94 112 VAL A C 1
ATOM 882 O O . VAL A 1 112 ? -9.642 10.188 30.279 1.00 74.94 112 VAL A O 1
ATOM 885 N N . PRO A 1 113 ? -11.066 11.844 29.761 1.00 74.00 113 PRO A N 1
ATOM 886 C CA . PRO A 1 113 ? -11.293 12.209 31.152 1.00 74.00 113 PRO A CA 1
ATOM 887 C C . PRO A 1 113 ? -12.105 11.114 31.862 1.00 74.00 113 PRO A C 1
ATOM 889 O O . PRO A 1 113 ? -13.141 10.688 31.358 1.00 74.00 113 PRO A O 1
ATOM 892 N N . LYS A 1 114 ? -11.658 10.702 33.059 1.00 75.81 114 LYS A N 1
ATOM 893 C CA . LYS A 1 114 ? -12.343 9.729 33.943 1.00 75.81 114 LYS A CA 1
ATOM 894 C C . LYS A 1 114 ? -12.647 8.373 33.267 1.00 75.81 114 LYS A C 1
ATOM 896 O O . LYS A 1 114 ? -13.817 8.001 33.122 1.00 75.81 114 LYS A O 1
ATOM 901 N N . PRO A 1 115 ? -11.617 7.621 32.832 1.00 77.44 115 PRO A N 1
ATOM 902 C CA . PRO A 1 115 ? -11.785 6.360 32.102 1.00 77.44 115 PRO A CA 1
ATOM 903 C C . PRO A 1 115 ? -12.598 5.304 32.868 1.00 77.44 115 PRO A C 1
ATOM 905 O O . PRO A 1 115 ? -13.318 4.523 32.253 1.00 77.44 115 PRO A O 1
ATOM 908 N N . GLU A 1 116 ? -12.545 5.302 34.199 1.00 79.88 116 GLU A N 1
ATOM 909 C CA . GLU A 1 116 ? -13.284 4.387 35.073 1.00 79.88 116 GLU A CA 1
ATOM 910 C C . GLU A 1 116 ? -14.808 4.424 34.860 1.00 79.88 116 GLU A C 1
ATOM 912 O O . GLU A 1 116 ? -15.478 3.390 34.928 1.00 79.88 116 GLU A O 1
ATOM 917 N N . LEU A 1 117 ? -15.358 5.599 34.544 1.00 80.94 117 LEU A N 1
ATOM 918 C CA . LEU A 1 117 ? -16.789 5.772 34.310 1.00 80.94 117 LEU A CA 1
ATOM 919 C C . LEU A 1 117 ? -17.197 5.264 32.921 1.00 80.94 117 LEU A C 1
ATOM 921 O O . LEU A 1 117 ? -18.246 4.641 32.773 1.00 80.94 117 LEU A O 1
ATOM 925 N N . LEU A 1 118 ? -16.350 5.483 31.914 1.00 80.75 118 LEU A N 1
ATOM 926 C CA . LEU A 1 118 ? -16.608 5.067 30.533 1.00 80.75 118 LEU A CA 1
ATOM 927 C C . LEU A 1 118 ? -16.483 3.554 30.347 1.00 80.75 118 LEU A C 1
ATOM 929 O O . LEU A 1 118 ? -17.289 2.959 29.640 1.00 80.75 118 LEU A O 1
ATOM 933 N N . LEU A 1 119 ? -15.523 2.919 31.025 1.00 80.25 119 LEU A N 1
ATOM 934 C CA . LEU A 1 119 ? -15.354 1.461 30.998 1.00 80.25 119 LEU A CA 1
ATOM 935 C C . LEU A 1 119 ? -16.535 0.709 31.629 1.00 80.25 119 LEU A C 1
ATOM 937 O O . LEU A 1 119 ? -16.734 -0.469 31.346 1.00 80.25 119 LEU A O 1
ATOM 941 N N . SER A 1 120 ? -17.317 1.388 32.470 1.00 81.25 120 SER A N 1
ATOM 942 C CA . SER A 1 120 ? -18.500 0.825 33.127 1.00 81.25 120 SER A CA 1
ATOM 943 C C . SER A 1 120 ? -19.773 0.939 32.275 1.00 81.25 120 SER A C 1
ATOM 945 O O . SER A 1 120 ? -20.811 0.388 32.646 1.00 81.25 120 SER A O 1
ATOM 947 N N . LEU A 1 121 ? -19.725 1.656 31.145 1.00 85.38 121 LEU A N 1
ATOM 948 C CA . LEU A 1 121 ? -20.879 1.846 30.274 1.00 85.38 121 LEU A CA 1
ATOM 949 C C . LEU A 1 121 ? -21.128 0.589 29.431 1.00 85.38 121 LEU A C 1
ATOM 951 O O . LEU A 1 121 ? -20.223 0.053 28.792 1.00 85.38 121 LEU A O 1
ATOM 955 N N . ARG A 1 122 ? -22.377 0.117 29.408 1.00 84.31 122 ARG A N 1
ATOM 956 C CA . ARG A 1 122 ? -22.777 -1.058 28.627 1.00 84.31 122 ARG A CA 1
ATOM 957 C C . ARG A 1 122 ? -23.285 -0.638 27.250 1.00 84.31 122 ARG A C 1
ATOM 959 O O . ARG A 1 122 ? -24.083 0.287 27.148 1.00 84.31 122 ARG A O 1
ATOM 966 N N . VAL A 1 123 ? -22.869 -1.360 26.212 1.00 87.62 123 VAL A N 1
ATOM 967 C CA . VAL A 1 123 ? -23.426 -1.218 24.857 1.00 87.62 123 VAL A CA 1
ATOM 968 C C . VAL A 1 123 ? -24.878 -1.707 24.843 1.00 87.62 123 VAL A C 1
ATOM 970 O O . VAL A 1 123 ? -25.187 -2.746 25.437 1.00 87.62 123 VAL A O 1
ATOM 973 N N . GLN A 1 124 ? -25.770 -0.967 24.179 1.00 93.12 124 GLN A N 1
ATOM 974 C CA . GLN A 1 124 ? -27.172 -1.355 24.040 1.00 93.12 124 GLN A CA 1
ATOM 975 C C . GLN A 1 124 ? -27.304 -2.587 23.130 1.00 93.12 124 GLN A C 1
ATOM 977 O O . GLN A 1 124 ? -26.629 -2.720 22.106 1.00 93.12 124 GLN A O 1
ATOM 982 N N . ALA A 1 125 ? -28.181 -3.519 23.511 1.00 92.88 125 ALA A N 1
ATOM 983 C CA . ALA A 1 125 ? -28.380 -4.757 22.759 1.00 92.88 125 ALA A CA 1
ATOM 984 C C . ALA A 1 125 ? -28.944 -4.495 21.350 1.00 92.88 125 ALA A C 1
ATOM 986 O O . ALA A 1 125 ? -28.516 -5.145 20.396 1.00 92.88 125 ALA A O 1
ATOM 987 N N . ASP A 1 126 ? -29.838 -3.511 21.213 1.00 96.00 126 ASP A N 1
ATOM 988 C CA . ASP A 1 126 ? -30.441 -3.133 19.930 1.00 96.00 126 ASP A CA 1
ATOM 989 C C . ASP A 1 126 ? -29.398 -2.637 18.925 1.00 96.00 126 ASP A C 1
ATOM 991 O O . ASP A 1 126 ? -29.430 -3.051 17.767 1.00 96.00 126 ASP A O 1
ATOM 995 N N . ASP A 1 127 ? -28.420 -1.840 19.371 1.00 95.69 127 ASP A N 1
ATOM 996 C CA . ASP A 1 127 ? -27.317 -1.371 18.522 1.00 95.69 127 ASP A CA 1
ATOM 997 C C . ASP A 1 127 ? -26.506 -2.554 17.987 1.00 95.69 127 ASP A C 1
ATOM 999 O O . ASP A 1 127 ? -26.168 -2.621 16.805 1.00 95.69 127 ASP A O 1
ATOM 1003 N N . THR A 1 128 ? -26.243 -3.545 18.845 1.00 95.00 128 THR A N 1
ATOM 1004 C CA . THR A 1 128 ? -25.512 -4.759 18.457 1.00 95.00 128 THR A CA 1
ATOM 1005 C C . THR A 1 128 ? -26.297 -5.565 17.418 1.00 95.00 128 THR A C 1
ATOM 1007 O O . THR A 1 128 ? -25.726 -6.037 16.434 1.00 95.00 128 THR A O 1
ATOM 1010 N N . LEU A 1 129 ? -27.615 -5.700 17.597 1.00 96.94 129 LEU A N 1
ATOM 1011 C CA . LEU A 1 129 ? -28.491 -6.374 16.636 1.00 96.94 129 LEU A CA 1
ATOM 1012 C C . LEU A 1 129 ? -28.560 -5.624 15.300 1.00 96.94 129 LEU A C 1
ATOM 1014 O O . LEU A 1 129 ? -28.483 -6.249 14.240 1.00 96.94 129 LEU A O 1
ATOM 1018 N N . GLN A 1 130 ? -28.659 -4.295 15.338 1.00 97.25 130 GLN A N 1
ATOM 1019 C CA . GLN A 1 130 ? -28.683 -3.458 14.142 1.00 97.25 130 GLN A CA 1
ATOM 1020 C C . GLN A 1 130 ? -27.373 -3.578 13.354 1.00 97.25 130 GLN A C 1
ATOM 1022 O O . GLN A 1 130 ? -27.410 -3.780 12.137 1.00 97.25 130 GLN A O 1
ATOM 1027 N N . ILE A 1 131 ? -26.228 -3.518 14.041 1.00 97.56 131 ILE A N 1
ATOM 1028 C CA . ILE A 1 131 ? -24.902 -3.700 13.436 1.00 97.56 131 ILE A CA 1
ATOM 1029 C C . ILE A 1 131 ? -24.796 -5.087 12.797 1.00 97.56 131 ILE A C 1
ATOM 1031 O O . ILE A 1 131 ? -24.395 -5.196 11.639 1.00 97.56 131 ILE A O 1
ATOM 1035 N N . ASN A 1 132 ? -25.218 -6.142 13.497 1.00 97.38 132 ASN A N 1
ATOM 1036 C CA . ASN A 1 132 ? -25.183 -7.503 12.959 1.00 97.38 132 ASN A CA 1
ATOM 1037 C C . ASN A 1 132 ? -26.056 -7.653 11.705 1.00 97.38 132 ASN A C 1
ATOM 1039 O O . ASN A 1 132 ? -25.613 -8.238 10.717 1.00 97.38 132 ASN A O 1
ATOM 1043 N N . SER A 1 133 ? -27.259 -7.069 11.697 1.00 97.50 133 SER A N 1
ATOM 1044 C CA . SER A 1 133 ? -28.126 -7.075 10.511 1.00 97.50 133 SER A CA 1
ATOM 1045 C C . SER A 1 133 ? -27.499 -6.326 9.331 1.00 97.50 133 SER A C 1
ATOM 1047 O O . SER A 1 133 ? -27.599 -6.764 8.182 1.00 97.50 133 SER A O 1
ATOM 1049 N N . ALA A 1 134 ? -26.829 -5.199 9.590 1.00 97.69 134 ALA A N 1
ATOM 1050 C CA . ALA A 1 134 ? -26.117 -4.460 8.553 1.00 97.69 134 ALA A CA 1
ATOM 1051 C C . ALA A 1 134 ? -24.962 -5.289 7.966 1.00 97.69 134 ALA A C 1
ATOM 1053 O O . ALA A 1 134 ? -24.827 -5.368 6.744 1.00 97.69 134 ALA A O 1
ATOM 1054 N N . ILE A 1 135 ? -24.181 -5.965 8.814 1.00 98.12 135 ILE A N 1
ATOM 1055 C CA . ILE A 1 135 ? -23.083 -6.848 8.393 1.00 98.12 135 ILE A CA 1
ATOM 1056 C C . ILE A 1 135 ? -23.604 -8.012 7.544 1.00 98.12 135 ILE A C 1
ATOM 1058 O O . ILE A 1 135 ? -23.009 -8.333 6.517 1.00 98.12 135 ILE A O 1
ATOM 1062 N N . GLU A 1 136 ? -24.733 -8.617 7.915 1.00 97.62 136 GLU A N 1
ATOM 1063 C CA . GLU A 1 136 ? -25.334 -9.704 7.139 1.00 97.62 136 GLU A CA 1
ATOM 1064 C C . GLU A 1 136 ? -25.716 -9.254 5.721 1.00 97.62 136 GLU A C 1
ATOM 1066 O O . GLU A 1 136 ? -25.404 -9.934 4.741 1.00 97.62 136 GLU A O 1
ATOM 1071 N N . LYS A 1 137 ? -26.308 -8.061 5.585 1.00 97.31 137 LYS A N 1
ATOM 1072 C CA . LYS A 1 137 ? -26.628 -7.474 4.273 1.00 97.31 137 LYS A CA 1
ATOM 1073 C C . LYS A 1 137 ? -25.374 -7.237 3.431 1.00 97.31 137 LYS A C 1
ATOM 1075 O O . LYS A 1 137 ? -25.378 -7.542 2.238 1.00 97.31 137 LYS A O 1
ATOM 1080 N N . VAL A 1 138 ? -24.297 -6.740 4.044 1.00 97.56 138 VAL A N 1
ATOM 1081 C CA . VAL A 1 138 ? -23.001 -6.548 3.370 1.00 97.56 138 VAL A CA 1
ATOM 1082 C C . VAL A 1 138 ? -22.421 -7.886 2.916 1.00 97.56 138 VAL A C 1
ATOM 1084 O O . VAL A 1 138 ? -21.970 -8.001 1.778 1.00 97.56 138 VAL A O 1
ATOM 1087 N N . HIS A 1 139 ? -22.482 -8.917 3.758 1.00 97.25 139 HIS A N 1
ATOM 1088 C CA . HIS A 1 139 ? -22.008 -10.259 3.415 1.00 97.25 139 HIS A CA 1
ATOM 1089 C C . HIS A 1 139 ? -22.762 -10.849 2.220 1.00 97.25 139 HIS A C 1
ATOM 1091 O O . HIS A 1 139 ? -22.152 -11.414 1.312 1.00 97.25 139 HIS A O 1
ATOM 1097 N N . ILE A 1 140 ? -24.087 -10.683 2.181 1.00 96.69 140 ILE A N 1
ATOM 1098 C CA . ILE A 1 140 ? -24.914 -11.103 1.041 1.00 96.69 140 ILE A CA 1
ATOM 1099 C C . ILE A 1 140 ? -24.512 -10.341 -0.228 1.00 96.69 140 ILE A C 1
ATOM 1101 O O . ILE A 1 140 ? -24.326 -10.958 -1.277 1.00 96.69 140 ILE A O 1
ATOM 1105 N N . ALA A 1 141 ? -24.326 -9.022 -0.142 1.00 97.19 141 ALA A N 1
ATOM 1106 C CA . ALA A 1 141 ? -23.898 -8.211 -1.279 1.00 97.19 141 ALA A CA 1
ATOM 1107 C C . ALA A 1 141 ? -22.510 -8.627 -1.801 1.00 97.19 141 ALA A C 1
ATOM 1109 O O . ALA A 1 141 ? -22.321 -8.735 -3.012 1.00 97.19 141 ALA A O 1
ATOM 1110 N N . LEU A 1 142 ? -21.567 -8.943 -0.908 1.00 96.81 142 LEU A N 1
ATOM 1111 C CA . LEU A 1 142 ? -20.223 -9.387 -1.280 1.00 96.81 142 LEU A CA 1
ATOM 1112 C C . LEU A 1 142 ? -20.239 -10.738 -2.005 1.00 96.81 142 LEU A C 1
ATOM 1114 O O . LEU A 1 142 ? -19.497 -10.925 -2.963 1.00 96.81 142 LEU A O 1
ATOM 1118 N N . LYS A 1 143 ? -21.124 -11.666 -1.621 1.00 94.69 143 LYS A N 1
ATOM 1119 C CA . LYS A 1 143 ? -21.298 -12.938 -2.352 1.00 94.69 143 LYS A CA 1
ATOM 1120 C C . LYS A 1 143 ? -21.793 -12.745 -3.786 1.00 94.69 143 LYS A C 1
ATOM 1122 O O . LYS A 1 143 ? -21.517 -13.582 -4.644 1.00 94.69 143 LYS A O 1
ATOM 1127 N N . ASN A 1 144 ? -22.522 -11.662 -4.042 1.00 93.50 144 ASN A N 1
ATOM 1128 C CA . ASN A 1 144 ? -22.979 -11.308 -5.383 1.00 93.50 144 ASN A CA 1
ATOM 1129 C C . ASN A 1 144 ? -21.887 -10.616 -6.213 1.00 93.50 144 ASN A C 1
ATOM 1131 O O . ASN A 1 144 ? -22.041 -10.496 -7.426 1.00 93.50 144 ASN A O 1
ATOM 1135 N N . PHE A 1 145 ? -20.772 -10.206 -5.599 1.00 93.94 145 PHE A N 1
ATOM 1136 C CA . PHE A 1 145 ? -19.619 -9.650 -6.299 1.00 93.94 145 PHE A CA 1
ATOM 1137 C C . PHE A 1 145 ? -18.795 -10.775 -6.938 1.00 93.94 145 PHE A C 1
ATOM 1139 O O . PHE A 1 145 ? -17.816 -11.270 -6.381 1.00 93.94 145 PHE A O 1
ATOM 1146 N N . LYS A 1 146 ? -19.228 -11.219 -8.117 1.00 93.06 146 LYS A N 1
ATOM 1147 C CA . LYS A 1 146 ? -18.550 -12.247 -8.910 1.00 93.06 146 LYS A CA 1
ATOM 1148 C C . LYS A 1 146 ? -18.630 -11.924 -10.394 1.00 93.0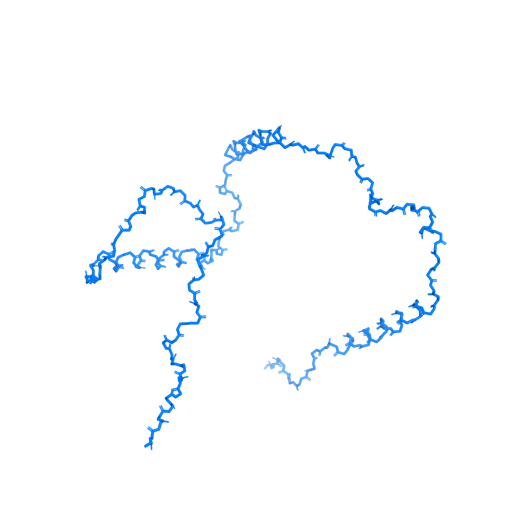6 146 LYS A C 1
ATOM 1150 O O . LYS A 1 146 ? -19.559 -11.259 -10.844 1.00 93.06 146 LYS A O 1
ATOM 1155 N N . ILE A 1 147 ? -17.660 -12.424 -11.152 1.00 92.19 147 ILE A N 1
ATOM 1156 C CA . ILE A 1 147 ? -17.669 -12.320 -12.610 1.00 92.19 147 ILE A CA 1
ATOM 1157 C C . ILE A 1 147 ? -18.701 -13.318 -13.146 1.00 92.19 147 ILE A C 1
ATOM 1159 O O . ILE A 1 147 ? -18.606 -14.519 -12.892 1.00 92.19 147 ILE A O 1
ATOM 1163 N N . GLU A 1 148 ? -19.697 -12.819 -13.873 1.00 92.56 148 GLU A N 1
ATOM 1164 C CA . GLU A 1 148 ? -20.652 -13.651 -14.602 1.00 92.56 148 GLU A CA 1
ATOM 1165 C C . GLU A 1 148 ? -20.029 -14.087 -15.935 1.00 92.56 148 GLU A C 1
ATOM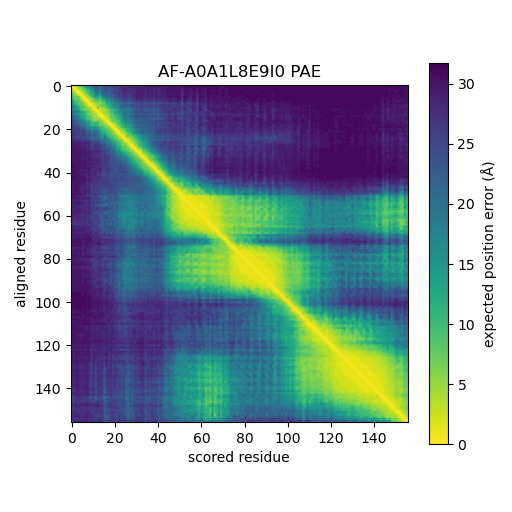 1167 O O . GLU A 1 148 ? -19.722 -13.261 -16.795 1.00 92.56 148 GLU A O 1
ATOM 1172 N N . HIS A 1 149 ? -19.809 -15.391 -16.099 1.00 92.00 149 HIS A N 1
ATOM 1173 C CA . HIS A 1 149 ? -19.232 -15.953 -17.317 1.00 92.00 149 HIS A CA 1
ATOM 1174 C C . HIS A 1 149 ? -20.283 -16.012 -18.435 1.00 92.00 149 HIS A C 1
ATOM 1176 O O . HIS A 1 149 ? -21.253 -16.760 -18.322 1.00 92.00 149 HIS A O 1
ATOM 1182 N N . LYS A 1 150 ? -20.073 -15.261 -19.525 1.00 91.44 150 LYS A N 1
ATOM 1183 C CA . LYS A 1 150 ? -20.991 -15.217 -20.681 1.00 91.44 150 LYS A CA 1
ATOM 1184 C C . LYS A 1 150 ? -20.552 -16.095 -21.853 1.00 91.44 150 LYS A C 1
ATOM 1186 O O . LYS A 1 150 ? -21.387 -16.752 -22.461 1.00 91.44 150 LYS A O 1
ATOM 1191 N N . GLU A 1 151 ? -19.258 -16.138 -22.147 1.00 91.25 151 GLU A N 1
ATOM 1192 C CA . GLU A 1 151 ? -18.700 -16.809 -23.327 1.00 91.25 151 GLU A CA 1
ATOM 1193 C C . GLU A 1 151 ? -17.408 -17.537 -22.962 1.00 91.25 151 GLU A C 1
ATOM 1195 O O . GLU A 1 151 ? -16.714 -17.137 -22.027 1.00 91.25 151 GLU A O 1
ATOM 1200 N N . ALA A 1 152 ? -17.088 -18.605 -23.696 1.00 87.38 152 ALA A N 1
ATOM 1201 C CA . ALA A 1 152 ? -15.876 -19.379 -23.461 1.00 87.38 152 ALA A CA 1
ATOM 1202 C C . ALA A 1 152 ? -14.627 -18.539 -23.775 1.00 87.38 152 ALA A C 1
ATOM 1204 O O . ALA A 1 152 ? -14.431 -18.094 -24.902 1.00 87.38 152 ALA A O 1
ATOM 1205 N N . ILE A 1 153 ? -13.766 -18.354 -22.773 1.00 88.12 153 ILE A N 1
ATOM 1206 C CA . ILE A 1 153 ? -12.512 -17.591 -22.905 1.00 88.12 153 ILE A CA 1
ATOM 1207 C C . ILE A 1 153 ? -11.411 -18.428 -23.586 1.00 88.12 153 ILE A C 1
ATOM 1209 O O . ILE A 1 153 ? -10.452 -17.882 -24.124 1.00 88.12 153 ILE A O 1
ATOM 1213 N N . VAL A 1 154 ? -11.543 -19.756 -23.584 1.00 90.06 154 VAL A N 1
ATOM 1214 C CA . VAL A 1 154 ? -10.566 -20.683 -24.168 1.00 90.06 154 VAL A CA 1
ATOM 1215 C C . VAL A 1 154 ? -11.231 -21.473 -25.290 1.00 90.06 154 VAL A C 1
ATOM 1217 O O . VAL A 1 154 ? -12.276 -22.089 -25.077 1.00 90.06 154 VAL A O 1
ATOM 1220 N N . VAL A 1 155 ? -10.610 -21.462 -26.469 1.00 80.56 155 VAL A N 1
ATOM 1221 C CA . VAL A 1 155 ? -10.988 -22.284 -27.628 1.00 80.56 155 VAL A CA 1
ATOM 1222 C C . VAL A 1 155 ? -9.939 -23.402 -27.782 1.00 80.56 155 VAL A C 1
ATOM 1224 O O . VAL A 1 155 ? -8.755 -23.086 -27.640 1.00 80.56 155 VAL A O 1
ATOM 1227 N N . PRO A 1 156 ? -10.336 -24.675 -28.004 1.00 76.88 156 PRO A N 1
ATOM 1228 C CA . PRO A 1 156 ? -9.410 -25.791 -28.232 1.00 76.88 156 PRO A CA 1
ATOM 1229 C C . PRO A 1 156 ? -8.562 -25.660 -29.501 1.00 76.88 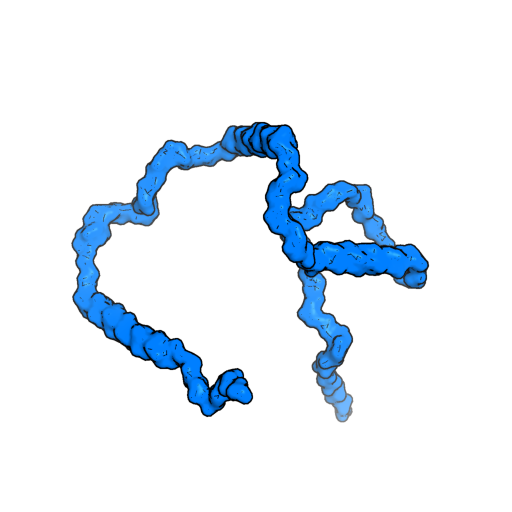156 PRO A C 1
ATOM 1231 O O . PRO A 1 156 ? -9.067 -25.086 -30.493 1.00 76.88 156 PRO A O 1
#

Solvent-accessible surface area (backbone atoms only — not comparable to full-atom values): 10819 Å² total; per-residue (Å²): 141,85,84,85,79,80,78,86,74,87,52,99,80,61,78,90,67,77,86,69,78,77,84,60,80,90,70,78,76,77,90,75,97,71,89,71,88,80,90,75,97,73,76,89,49,77,67,52,60,54,47,54,50,51,50,50,53,51,53,49,62,70,72,50,82,71,86,79,70,80,67,82,73,88,61,55,70,68,58,51,54,51,49,52,51,53,51,52,51,53,49,53,64,52,56,74,71,49,88,69,92,67,85,58,89,73,66,95,63,79,88,50,82,66,55,76,62,61,73,68,60,76,81,59,68,65,59,54,52,53,51,51,53,52,50,52,53,50,53,56,53,53,71,66,69,64,89,80,87,86,71,83,91,74,81,134